Protein AF-A0A1G7SWN6-F1 (afdb_monomer_lite)

Structure (mmCIF, N/CA/C/O backbone):
data_AF-A0A1G7SWN6-F1
#
_entry.id   AF-A0A1G7SWN6-F1
#
loop_
_atom_site.group_PDB
_atom_site.id
_atom_site.type_symbol
_atom_site.label_atom_id
_atom_site.label_alt_id
_atom_site.label_comp_id
_atom_site.label_asym_id
_atom_site.label_entity_id
_atom_site.label_seq_id
_atom_site.pdbx_PDB_ins_code
_atom_site.Cartn_x
_atom_site.Cartn_y
_atom_site.Cartn_z
_atom_site.occupancy
_atom_site.B_iso_or_equiv
_atom_site.auth_seq_id
_atom_site.auth_comp_id
_atom_site.auth_asym_id
_atom_site.auth_atom_id
_atom_site.pdbx_PDB_model_num
ATOM 1 N N . MET A 1 1 ? -61.561 -8.739 15.108 1.00 45.62 1 MET A N 1
ATOM 2 C CA . MET A 1 1 ? -60.488 -9.670 15.517 1.00 45.62 1 MET A CA 1
ATOM 3 C C . MET A 1 1 ? -59.417 -9.702 14.429 1.00 45.62 1 MET A C 1
ATOM 5 O O . MET A 1 1 ? -59.596 -10.440 13.482 1.00 45.62 1 MET A O 1
ATOM 9 N N . VAL A 1 2 ? -58.355 -8.892 14.549 1.00 42.97 2 VAL A N 1
ATOM 10 C CA . VAL A 1 2 ? -56.998 -9.083 13.976 1.00 42.97 2 VAL A CA 1
ATOM 11 C C . VAL A 1 2 ? -56.052 -8.274 14.885 1.00 42.97 2 VAL A C 1
ATOM 13 O O . VAL A 1 2 ? -56.382 -7.155 15.269 1.00 42.97 2 VAL A O 1
ATOM 16 N N . ARG A 1 3 ? -54.948 -8.878 15.334 1.00 44.00 3 ARG A N 1
ATOM 17 C CA . ARG A 1 3 ? -54.021 -8.363 16.365 1.00 44.00 3 ARG A CA 1
ATOM 18 C C . ARG A 1 3 ? -53.087 -7.262 15.819 1.00 44.00 3 ARG A C 1
ATOM 20 O O . ARG A 1 3 ? -52.677 -7.381 14.667 1.00 44.00 3 ARG A O 1
ATOM 27 N N . PRO A 1 4 ? -52.644 -6.272 16.623 1.00 46.69 4 PRO A N 1
ATOM 28 C CA . PRO A 1 4 ? -51.582 -5.362 16.207 1.00 46.69 4 PRO A CA 1
ATOM 29 C C . PRO A 1 4 ? -50.226 -6.079 16.264 1.00 46.69 4 PRO A C 1
ATOM 31 O O . PRO A 1 4 ? -49.767 -6.519 17.322 1.00 46.69 4 PRO A O 1
ATOM 34 N N . GLY A 1 5 ? -49.591 -6.219 15.101 1.00 42.22 5 GLY A N 1
ATOM 35 C CA . GLY A 1 5 ? -48.231 -6.726 14.964 1.00 42.22 5 GLY A CA 1
ATOM 36 C C . GLY A 1 5 ? -47.234 -5.756 15.588 1.00 42.22 5 GLY A C 1
ATOM 37 O O . GLY A 1 5 ? -46.977 -4.671 15.075 1.00 42.22 5 GLY A O 1
ATOM 38 N N . ARG A 1 6 ? -46.678 -6.169 16.722 1.00 48.97 6 ARG A N 1
ATOM 39 C CA . ARG A 1 6 ? -45.577 -5.528 17.433 1.00 48.97 6 ARG A CA 1
ATOM 40 C C . ARG A 1 6 ? -44.300 -5.591 16.589 1.00 48.97 6 ARG A C 1
ATOM 42 O O . ARG A 1 6 ? -43.597 -6.598 16.618 1.00 48.97 6 ARG A O 1
ATOM 49 N N . TRP A 1 7 ? -43.960 -4.514 15.890 1.00 46.16 7 TRP A N 1
ATOM 50 C CA . TRP A 1 7 ? -42.640 -4.376 15.277 1.00 46.16 7 TRP A CA 1
ATOM 51 C C . TRP A 1 7 ? -41.595 -4.084 16.359 1.00 46.16 7 TRP A C 1
ATOM 53 O O . TRP A 1 7 ? -41.420 -2.952 16.800 1.00 46.16 7 TRP A O 1
ATOM 63 N N . ARG A 1 8 ? -40.892 -5.127 16.814 1.00 53.25 8 ARG A N 1
ATOM 64 C CA . ARG A 1 8 ? -39.598 -4.973 17.487 1.00 53.25 8 ARG A CA 1
ATOM 65 C C . ARG A 1 8 ? -38.524 -4.844 16.409 1.00 53.25 8 ARG A C 1
ATOM 67 O O . ARG A 1 8 ? -37.930 -5.837 16.002 1.00 53.25 8 ARG A O 1
ATOM 74 N N . GLY A 1 9 ? -38.291 -3.619 15.946 1.00 40.41 9 GLY A N 1
ATOM 75 C CA . GLY A 1 9 ? -37.065 -3.283 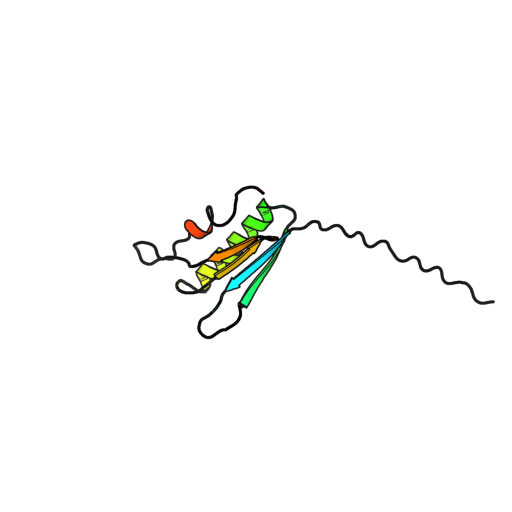15.231 1.00 40.41 9 GLY A CA 1
ATOM 76 C C . GLY A 1 9 ? -35.887 -3.478 16.181 1.00 40.41 9 GLY A C 1
ATOM 77 O O . GLY A 1 9 ? -35.744 -2.759 17.166 1.00 40.41 9 GLY A O 1
ATOM 78 N N . ARG A 1 10 ? -35.113 -4.532 15.934 1.00 48.12 10 ARG A N 1
ATOM 79 C CA . ARG A 1 10 ? -33.874 -4.884 16.626 1.00 48.12 10 ARG A CA 1
ATOM 80 C C . ARG A 1 10 ? -32.944 -3.668 16.615 1.00 48.12 10 ARG A C 1
ATOM 82 O O . ARG A 1 10 ? -32.644 -3.159 15.540 1.00 48.12 10 ARG A O 1
ATOM 89 N N . ALA A 1 11 ? -32.484 -3.221 17.784 1.00 44.09 11 ALA A N 1
ATOM 90 C CA . ALA A 1 11 ? -31.334 -2.330 17.853 1.00 44.09 11 ALA A CA 1
ATOM 91 C C . ALA A 1 11 ? -30.187 -3.018 17.103 1.00 44.09 11 ALA A C 1
ATOM 93 O O . ALA A 1 11 ? -29.757 -4.106 17.490 1.00 44.09 11 ALA A O 1
ATOM 94 N N . VAL A 1 12 ? -29.766 -2.439 15.983 1.00 46.03 12 VAL A N 1
ATOM 95 C CA . VAL A 1 12 ? -28.540 -2.853 15.309 1.00 46.03 12 VAL A CA 1
ATOM 96 C C . VAL A 1 12 ? -27.426 -2.268 16.170 1.00 46.03 12 VAL A C 1
ATOM 98 O O . VAL A 1 12 ? -27.379 -1.043 16.292 1.00 46.03 12 VAL A O 1
ATOM 101 N N . PRO A 1 13 ? -26.575 -3.067 16.834 1.00 43.31 13 PRO A N 1
ATOM 102 C CA . PRO A 1 13 ? -25.402 -2.497 17.467 1.00 43.31 13 PRO A CA 1
ATOM 103 C C . PRO A 1 13 ? -24.521 -1.941 16.346 1.00 43.31 13 PRO A C 1
ATOM 105 O O . PRO A 1 13 ? -23.825 -2.681 15.656 1.00 43.31 13 PRO A O 1
ATOM 108 N N . VAL A 1 14 ? -24.586 -0.629 16.116 1.00 55.56 14 VAL A N 1
ATOM 109 C CA . VAL A 1 14 ? -23.559 0.063 15.345 1.00 55.56 14 VAL A CA 1
ATOM 110 C C . VAL A 1 14 ? -22.371 0.187 16.280 1.00 55.56 14 VAL A C 1
ATOM 112 O O . VAL A 1 14 ? -22.292 1.102 17.093 1.00 55.56 14 VAL A O 1
ATOM 115 N N . SER A 1 15 ? -21.475 -0.786 16.228 1.00 52.00 15 SER A N 1
ATOM 116 C CA . SER A 1 15 ? -20.161 -0.689 16.853 1.00 52.00 15 SER A CA 1
ATOM 117 C C . SER A 1 15 ? -19.196 -1.591 16.106 1.00 52.00 15 SER A C 1
ATOM 119 O O . SER A 1 15 ? -18.919 -2.713 16.512 1.00 52.00 15 SER A O 1
ATOM 121 N N . VAL A 1 16 ? -18.677 -1.067 15.000 1.00 53.56 16 VAL A N 1
ATOM 122 C CA . VAL A 1 16 ? -17.285 -1.325 14.643 1.00 53.56 16 VAL A CA 1
ATOM 123 C C . VAL A 1 16 ? -16.677 0.050 14.401 1.00 53.56 16 VAL A C 1
ATOM 125 O O . VAL A 1 16 ? -16.718 0.573 13.291 1.00 53.56 16 VAL A O 1
ATOM 128 N N . THR A 1 17 ? -16.157 0.678 15.455 1.00 70.94 17 THR A N 1
ATOM 129 C CA . THR A 1 17 ? -15.178 1.774 15.356 1.00 70.94 17 THR A CA 1
ATOM 130 C C . THR A 1 17 ? -13.861 1.196 14.829 1.00 70.94 17 THR A C 1
ATOM 132 O O . THR A 1 17 ? -12.837 1.206 15.495 1.00 70.94 17 THR A O 1
ATOM 135 N N . GLY A 1 18 ? -13.917 0.577 13.652 1.00 78.75 18 GLY A N 1
ATOM 136 C CA . GLY A 1 18 ? -12.763 0.049 12.951 1.00 78.75 18 GLY A CA 1
ATOM 137 C C . GLY A 1 18 ? -12.300 1.064 11.920 1.00 78.75 18 GLY A C 1
ATOM 138 O O . GLY A 1 18 ? -13.114 1.710 11.255 1.00 78.75 18 GLY A O 1
ATOM 139 N N . MET A 1 19 ? -10.993 1.213 11.786 1.00 91.88 19 MET A N 1
ATOM 140 C CA . MET A 1 19 ? -10.390 2.065 10.785 1.00 91.88 19 MET A CA 1
ATOM 141 C C . MET A 1 19 ? -10.227 1.282 9.485 1.00 91.88 19 MET A C 1
ATOM 143 O O . MET A 1 19 ? -9.751 0.149 9.464 1.00 91.88 19 MET A O 1
ATOM 147 N N . ARG A 1 20 ? -10.678 1.887 8.387 1.00 96.25 20 ARG A N 1
ATOM 148 C CA . ARG A 1 20 ? -10.612 1.285 7.054 1.00 96.25 20 ARG A CA 1
ATOM 149 C C . ARG A 1 20 ? -9.232 1.479 6.455 1.00 96.25 20 ARG A C 1
ATOM 151 O O . ARG A 1 20 ? -8.627 2.529 6.656 1.00 96.25 20 ARG A O 1
ATOM 158 N N . TRP A 1 21 ? -8.804 0.532 5.639 1.00 96.81 21 TRP A N 1
ATOM 159 C CA . TRP A 1 21 ? -7.645 0.697 4.779 1.00 96.81 21 TRP A CA 1
ATOM 160 C C . TRP A 1 21 ? -7.888 0.121 3.390 1.00 96.81 21 TRP A C 1
ATOM 162 O O . TRP A 1 21 ? -8.778 -0.710 3.198 1.00 96.81 21 TRP A O 1
ATOM 172 N N . LYS A 1 22 ? -7.108 0.594 2.419 1.00 98.06 22 LYS A N 1
ATOM 173 C CA . LYS A 1 22 ? -7.038 0.039 1.065 1.00 98.06 22 LYS A CA 1
ATOM 174 C C . LYS A 1 22 ? -5.711 0.379 0.400 1.00 98.06 22 LYS A C 1
ATOM 176 O O . LYS A 1 22 ? -5.138 1.430 0.686 1.00 98.06 22 LYS A O 1
ATOM 181 N N . VAL A 1 23 ? -5.276 -0.484 -0.506 1.00 97.56 23 VAL A N 1
ATOM 182 C CA . VAL A 1 23 ? -4.076 -0.326 -1.331 1.00 97.56 23 VAL A CA 1
ATOM 183 C C . VAL A 1 23 ? -4.414 -0.594 -2.790 1.00 97.56 23 VAL A C 1
ATOM 185 O O . VAL A 1 23 ? -5.354 -1.329 -3.102 1.00 97.56 23 VAL A O 1
ATOM 188 N N . GLY A 1 24 ? -3.689 0.050 -3.689 1.00 97.56 24 GLY A N 1
ATOM 189 C CA . GLY A 1 24 ? -3.917 -0.079 -5.113 1.00 97.56 24 GLY A CA 1
ATOM 190 C C . GLY A 1 24 ? -2.785 0.496 -5.940 1.00 97.56 24 GLY A C 1
ATOM 191 O O . GLY A 1 24 ? -1.853 1.111 -5.421 1.00 97.56 24 GLY A O 1
ATOM 192 N N . VAL A 1 25 ? -2.893 0.300 -7.246 1.00 97.25 25 VAL A N 1
ATOM 193 C CA . VAL A 1 25 ? -1.881 0.694 -8.224 1.00 97.25 25 VAL A CA 1
ATOM 194 C C . VAL A 1 25 ? -2.540 1.368 -9.423 1.00 97.25 25 VAL A C 1
ATOM 196 O O . VAL A 1 25 ? -3.606 0.958 -9.894 1.00 97.25 25 VAL A O 1
ATOM 199 N N . LEU A 1 26 ? -1.908 2.424 -9.924 1.00 95.88 26 LEU A N 1
ATOM 200 C CA . LEU A 1 26 ? -2.208 3.016 -11.218 1.00 95.88 26 LEU A CA 1
ATOM 201 C C . LEU A 1 26 ? -1.286 2.386 -12.261 1.00 95.88 26 LEU A C 1
ATOM 203 O O . LEU A 1 26 ? -0.124 2.768 -12.396 1.00 95.88 26 LEU A O 1
ATOM 207 N N . ARG A 1 27 ? -1.803 1.400 -12.995 1.00 93.19 27 ARG A N 1
ATOM 208 C CA . ARG A 1 27 ? -1.034 0.752 -14.065 1.00 93.19 27 ARG A CA 1
ATOM 209 C C . ARG A 1 27 ? -0.960 1.640 -15.316 1.00 93.19 27 ARG A C 1
ATOM 211 O O . ARG A 1 27 ? -1.877 2.434 -15.552 1.00 93.19 27 ARG A O 1
ATOM 218 N N . PRO A 1 28 ? 0.071 1.489 -16.166 1.00 90.62 28 PRO A N 1
ATOM 219 C CA . PRO A 1 28 ? 0.253 2.322 -17.345 1.00 90.62 28 PRO A CA 1
ATOM 220 C C . PRO A 1 28 ? -0.944 2.208 -18.291 1.00 90.62 28 PRO A C 1
ATOM 222 O O . PRO A 1 28 ? -1.491 1.125 -18.503 1.00 90.62 28 PRO A O 1
ATOM 225 N N . GLY A 1 29 ? -1.370 3.341 -18.850 1.00 92.19 29 GLY A N 1
ATOM 226 C CA . GLY A 1 29 ? -2.529 3.397 -19.744 1.00 92.19 29 GLY A CA 1
ATOM 227 C C . GLY A 1 29 ? -3.886 3.228 -19.049 1.00 92.19 29 GLY A C 1
ATOM 228 O O . GLY A 1 29 ? -4.901 3.097 -19.733 1.00 92.19 29 GLY A O 1
ATOM 229 N N . ARG A 1 30 ? -3.937 3.226 -17.710 1.00 92.81 30 ARG A N 1
ATOM 230 C CA . ARG A 1 30 ? -5.185 3.307 -16.940 1.00 92.81 30 ARG A CA 1
ATOM 231 C C . ARG A 1 30 ? -5.385 4.720 -16.405 1.00 92.81 30 ARG A C 1
ATOM 233 O O . ARG A 1 30 ? -4.438 5.375 -15.993 1.00 92.81 30 ARG A O 1
ATOM 240 N N . GLU A 1 31 ? -6.639 5.158 -16.376 1.00 92.00 31 GLU A N 1
ATOM 241 C CA . GLU A 1 31 ? -7.031 6.448 -15.785 1.00 92.00 31 GLU A CA 1
ATOM 242 C C . GLU A 1 31 ? -7.407 6.319 -14.303 1.00 92.00 31 GLU A C 1
ATOM 244 O O . GLU A 1 31 ? -7.430 7.304 -13.572 1.00 92.00 31 GLU A O 1
ATOM 249 N N . ASN A 1 32 ? -7.704 5.097 -13.854 1.00 94.38 32 ASN A N 1
ATOM 250 C CA . ASN A 1 32 ? -8.209 4.824 -12.516 1.00 94.38 32 ASN A CA 1
ATOM 251 C C . ASN A 1 32 ? -7.287 3.877 -11.753 1.00 94.38 32 ASN A C 1
ATOM 253 O O . ASN A 1 32 ? -6.691 2.968 -12.332 1.00 94.38 32 ASN A O 1
ATOM 257 N N . ILE A 1 33 ? -7.246 4.077 -10.434 1.00 95.56 33 ILE A N 1
ATOM 258 C CA . ILE A 1 33 ? -6.581 3.172 -9.497 1.00 95.56 33 ILE A CA 1
ATOM 259 C C . ILE A 1 33 ? -7.319 1.845 -9.473 1.00 95.56 33 ILE A C 1
ATOM 261 O O . ILE A 1 33 ? -8.531 1.811 -9.240 1.00 95.56 33 ILE A O 1
ATOM 265 N N . ASP A 1 34 ? -6.567 0.768 -9.649 1.00 97.06 34 ASP A N 1
ATOM 266 C CA . ASP A 1 34 ? -7.036 -0.566 -9.321 1.00 97.06 34 ASP A CA 1
ATOM 267 C C . ASP A 1 34 ? -6.765 -0.829 -7.838 1.00 97.06 34 ASP A C 1
ATOM 269 O O . ASP A 1 34 ? -5.610 -0.917 -7.418 1.00 97.06 34 ASP A O 1
ATOM 273 N N . TRP A 1 35 ? -7.824 -0.870 -7.028 1.00 97.31 35 TRP A N 1
ATOM 274 C CA . TRP A 1 35 ? -7.729 -1.156 -5.596 1.00 97.31 35 TRP A CA 1
ATOM 275 C C . TRP A 1 35 ? -7.697 -2.670 -5.396 1.00 97.31 35 TRP A C 1
ATOM 277 O O . TRP A 1 35 ? -8.725 -3.333 -5.525 1.00 97.31 35 TRP A O 1
ATOM 287 N N . THR A 1 36 ? -6.522 -3.205 -5.080 1.00 96.88 36 THR A N 1
ATOM 288 C CA . THR A 1 36 ? -6.247 -4.648 -5.082 1.00 96.88 36 THR A CA 1
ATOM 289 C C . THR A 1 36 ? -6.493 -5.308 -3.730 1.00 96.88 36 THR A C 1
ATOM 291 O O . THR A 1 36 ? -6.875 -6.475 -3.685 1.00 96.88 36 THR A O 1
ATOM 294 N N . ALA A 1 37 ? -6.352 -4.562 -2.632 1.00 97.62 37 ALA A N 1
ATOM 295 C CA . ALA A 1 37 ? -6.677 -5.042 -1.293 1.00 97.62 37 ALA A CA 1
ATOM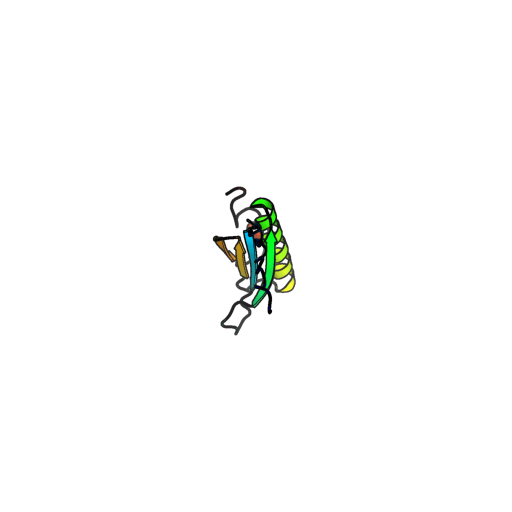 296 C C . ALA A 1 37 ? -7.298 -3.938 -0.429 1.00 97.62 37 ALA A C 1
ATOM 298 O O . ALA A 1 37 ? -7.022 -2.745 -0.587 1.00 97.62 37 ALA A O 1
ATOM 299 N N . ALA A 1 38 ? -8.179 -4.343 0.484 1.00 97.69 38 ALA A N 1
ATOM 300 C CA . ALA A 1 38 ? -8.852 -3.456 1.422 1.00 97.69 38 ALA A CA 1
ATOM 301 C C . ALA A 1 38 ? -9.312 -4.217 2.666 1.00 97.69 38 ALA A C 1
ATOM 303 O O . ALA A 1 38 ? -9.613 -5.409 2.610 1.00 97.69 38 ALA A O 1
ATOM 304 N N . GLY A 1 39 ? -9.450 -3.503 3.780 1.00 96.81 39 GLY A N 1
ATOM 305 C CA . GLY A 1 39 ? -9.883 -4.098 5.036 1.00 96.81 39 GLY A CA 1
ATOM 306 C C . GLY A 1 39 ? -10.296 -3.082 6.090 1.00 96.81 39 GLY A C 1
ATOM 307 O O . GLY A 1 39 ? -10.385 -1.875 5.844 1.00 96.81 39 GLY A O 1
ATOM 308 N N . VAL A 1 40 ? -10.599 -3.600 7.279 1.00 96.12 40 VAL A N 1
ATOM 309 C CA . VAL A 1 40 ? -10.964 -2.820 8.462 1.00 96.12 40 VAL A CA 1
ATOM 310 C C . VAL A 1 40 ? -10.280 -3.436 9.671 1.00 96.12 40 VAL A C 1
ATOM 312 O O . VAL A 1 40 ? -10.422 -4.631 9.901 1.00 96.12 40 VAL A O 1
ATOM 315 N N . GLU A 1 41 ? -9.582 -2.620 10.452 1.00 94.56 41 GLU A N 1
ATOM 316 C CA . GLU A 1 41 ? -8.871 -3.048 11.658 1.00 94.56 41 GLU A CA 1
ATOM 317 C C . GLU A 1 41 ? -9.292 -2.203 12.864 1.00 94.56 41 GLU A C 1
ATOM 319 O O . GLU A 1 41 ? -9.832 -1.106 12.725 1.00 94.56 41 GLU A O 1
ATOM 324 N N . THR A 1 42 ? -9.092 -2.717 14.075 1.00 91.62 42 THR A N 1
ATOM 325 C CA . THR A 1 42 ? -9.612 -2.089 15.305 1.00 91.62 42 THR A CA 1
ATOM 326 C C . THR A 1 42 ? -8.717 -0.993 15.880 1.00 91.62 42 THR A C 1
ATOM 328 O O . THR A 1 42 ? -9.184 -0.195 16.688 1.00 91.62 42 THR A O 1
ATOM 331 N N . THR A 1 43 ? -7.443 -0.939 15.488 1.00 89.88 43 THR A N 1
ATOM 332 C CA . THR A 1 43 ? -6.462 0.023 16.014 1.00 89.88 43 THR A CA 1
ATOM 333 C C . THR A 1 43 ? -5.673 0.666 14.884 1.00 89.88 43 THR A C 1
ATOM 335 O O . THR A 1 43 ? -5.460 0.039 13.844 1.00 89.88 43 THR A O 1
ATOM 338 N N . TRP A 1 44 ? -5.188 1.895 15.096 1.00 89.62 44 TRP A N 1
ATOM 339 C CA . TRP A 1 44 ? -4.288 2.573 14.155 1.00 89.62 44 TRP A CA 1
ATOM 340 C C . TRP A 1 44 ? -3.104 1.681 13.772 1.00 89.62 44 TRP A C 1
ATOM 342 O O . TRP A 1 44 ? -2.883 1.422 12.593 1.00 89.62 44 TRP A O 1
ATOM 352 N N . THR A 1 45 ? -2.405 1.127 14.765 1.00 90.19 45 THR A N 1
ATOM 353 C CA . THR A 1 45 ? -1.217 0.293 14.555 1.00 90.19 45 THR A CA 1
ATOM 354 C C . THR A 1 45 ? -1.504 -0.939 13.699 1.00 90.19 45 THR A C 1
ATOM 356 O O . THR A 1 45 ? -0.738 -1.229 12.782 1.00 90.19 45 THR A O 1
ATOM 359 N N . HIS A 1 46 ? -2.606 -1.659 13.948 1.00 92.62 46 HIS A N 1
ATOM 360 C CA . HIS A 1 46 ? -2.969 -2.816 13.122 1.00 92.62 46 HIS A CA 1
ATOM 361 C C . HIS A 1 46 ? -3.373 -2.395 11.711 1.00 92.62 46 HIS A C 1
ATOM 363 O O . HIS A 1 46 ? -2.942 -3.019 10.746 1.00 92.62 46 HIS A O 1
ATOM 369 N N . THR A 1 47 ? -4.139 -1.310 11.589 1.00 93.19 47 THR A N 1
ATOM 370 C CA . THR A 1 47 ? -4.573 -0.770 10.295 1.00 93.19 47 THR A CA 1
ATOM 371 C C . THR A 1 47 ? -3.372 -0.373 9.438 1.00 93.19 47 THR A C 1
ATOM 373 O O . THR A 1 47 ? -3.261 -0.810 8.295 1.00 93.19 47 THR A O 1
ATOM 376 N N . ARG A 1 48 ? -2.447 0.407 10.012 1.00 91.12 48 ARG A N 1
ATOM 377 C CA . ARG A 1 48 ? -1.196 0.831 9.377 1.00 91.12 48 ARG A CA 1
ATOM 378 C C . ARG A 1 48 ? -0.376 -0.377 8.947 1.00 91.12 48 ARG A C 1
ATOM 380 O O . ARG A 1 48 ? -0.007 -0.465 7.784 1.00 91.12 48 ARG A O 1
ATOM 387 N N . ARG A 1 49 ? -0.133 -1.323 9.861 1.00 92.06 49 ARG A N 1
ATOM 388 C CA . ARG A 1 49 ? 0.666 -2.520 9.571 1.00 92.06 49 ARG A CA 1
ATOM 389 C C . ARG A 1 49 ? 0.081 -3.323 8.412 1.00 92.06 49 ARG A C 1
ATOM 391 O O . ARG A 1 49 ? 0.804 -3.628 7.477 1.00 92.06 49 ARG A O 1
ATOM 398 N N . ARG A 1 50 ? -1.223 -3.612 8.443 1.00 94.94 50 ARG A N 1
ATOM 399 C CA . ARG A 1 50 ? -1.896 -4.360 7.372 1.00 94.94 50 ARG A CA 1
ATOM 400 C C . ARG A 1 50 ? -1.797 -3.661 6.024 1.00 94.94 50 ARG A C 1
ATOM 402 O O . ARG A 1 50 ? -1.471 -4.305 5.038 1.00 94.94 50 ARG A O 1
ATOM 409 N N . ALA A 1 51 ? -2.038 -2.354 5.989 1.00 94.50 51 ALA A N 1
ATOM 410 C CA . ALA A 1 51 ? -1.952 -1.591 4.752 1.00 94.50 51 ALA A CA 1
ATOM 411 C C . ALA A 1 51 ? -0.516 -1.553 4.193 1.00 94.50 51 ALA A C 1
ATOM 413 O O . ALA A 1 51 ? -0.329 -1.744 2.996 1.00 94.50 51 ALA A O 1
ATOM 414 N N . CYS A 1 52 ? 0.496 -1.375 5.051 1.00 92.88 52 CYS A N 1
ATOM 415 C CA . CYS A 1 52 ? 1.905 -1.436 4.652 1.00 92.88 52 CYS A CA 1
ATOM 416 C C . CYS A 1 52 ? 2.305 -2.827 4.136 1.00 92.88 52 CYS A C 1
ATOM 418 O O . CYS A 1 52 ? 2.981 -2.911 3.115 1.00 92.88 52 CYS A O 1
ATOM 420 N N . ASP A 1 53 ? 1.882 -3.904 4.807 1.00 93.31 53 ASP A N 1
ATOM 421 C CA . ASP A 1 53 ? 2.184 -5.281 4.396 1.00 93.31 53 ASP A CA 1
ATOM 422 C C . ASP A 1 53 ? 1.620 -5.571 2.987 1.00 93.31 53 ASP A C 1
ATOM 424 O O . ASP A 1 53 ? 2.337 -6.059 2.114 1.00 93.31 53 ASP A O 1
ATOM 428 N N . GLU A 1 54 ? 0.364 -5.193 2.736 1.00 95.88 54 GLU A N 1
ATOM 429 C CA . GLU A 1 54 ? -0.315 -5.386 1.445 1.00 95.88 54 GLU A CA 1
ATOM 430 C C . GLU A 1 54 ? 0.268 -4.501 0.337 1.00 95.88 54 GLU A C 1
ATOM 432 O O . GLU A 1 54 ? 0.430 -4.940 -0.800 1.00 95.88 54 GLU A O 1
ATOM 437 N N . LEU A 1 55 ? 0.651 -3.262 0.662 1.00 94.25 55 LEU A N 1
ATOM 438 C CA . LEU A 1 55 ? 1.373 -2.399 -0.271 1.00 94.25 55 LEU A CA 1
ATOM 439 C C . LEU A 1 55 ? 2.724 -3.015 -0.654 1.00 94.25 55 LEU A C 1
ATOM 441 O O . LEU A 1 55 ? 3.091 -3.003 -1.825 1.00 94.25 55 LEU A O 1
ATOM 445 N N . ARG A 1 56 ? 3.461 -3.565 0.318 1.00 91.88 56 ARG A N 1
ATOM 446 C CA . ARG A 1 56 ? 4.769 -4.189 0.084 1.00 91.88 56 ARG A CA 1
ATOM 447 C C . ARG A 1 56 ? 4.645 -5.388 -0.848 1.00 91.88 56 ARG A C 1
ATOM 449 O O . ARG A 1 56 ? 5.443 -5.525 -1.773 1.00 91.88 56 ARG A O 1
ATOM 456 N N . GLN A 1 57 ? 3.634 -6.223 -0.621 1.00 93.81 57 GLN A N 1
ATOM 457 C CA . GLN A 1 57 ? 3.330 -7.345 -1.500 1.00 93.81 57 GLN A CA 1
ATOM 458 C C . 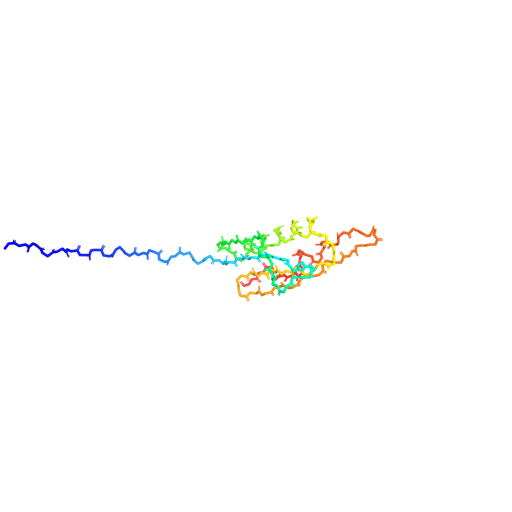GLN A 1 57 ? 2.970 -6.862 -2.911 1.00 93.81 57 GLN A C 1
ATOM 460 O O . GLN A 1 57 ? 3.554 -7.338 -3.880 1.00 93.81 57 GLN A O 1
ATOM 465 N N . LEU A 1 58 ? 2.086 -5.867 -3.028 1.00 94.88 58 LEU A N 1
ATOM 466 C CA . LEU A 1 58 ? 1.677 -5.313 -4.318 1.00 94.88 58 LEU A CA 1
ATOM 467 C C . LEU A 1 58 ? 2.866 -4.746 -5.109 1.00 94.88 58 LEU A C 1
ATOM 469 O O . LEU A 1 58 ? 2.990 -4.998 -6.303 1.00 94.88 58 LEU A O 1
ATOM 473 N N . VAL A 1 59 ? 3.765 -4.015 -4.447 1.00 93.31 59 VAL A N 1
ATOM 474 C CA . VAL A 1 59 ? 4.987 -3.476 -5.065 1.00 93.31 59 VAL A CA 1
ATOM 475 C C . VAL A 1 59 ? 5.930 -4.595 -5.511 1.00 93.31 59 VAL A C 1
ATOM 477 O O . VAL A 1 59 ? 6.526 -4.499 -6.581 1.00 93.31 59 VAL A O 1
ATOM 480 N N . ALA A 1 60 ? 6.060 -5.665 -4.724 1.00 91.69 60 ALA A N 1
ATOM 481 C CA . ALA A 1 60 ? 6.876 -6.818 -5.097 1.00 91.69 60 ALA A CA 1
ATOM 482 C C . ALA A 1 60 ? 6.327 -7.557 -6.332 1.00 91.69 60 ALA A C 1
ATOM 484 O O . ALA A 1 60 ? 7.108 -8.110 -7.104 1.00 91.69 60 ALA A O 1
ATOM 485 N N . GLU A 1 61 ? 5.006 -7.561 -6.522 1.00 93.81 61 GLU A N 1
ATOM 486 C CA . GLU A 1 61 ? 4.333 -8.197 -7.660 1.00 93.81 61 GLU A CA 1
ATOM 487 C C . GLU A 1 61 ? 4.366 -7.328 -8.929 1.00 93.81 61 GLU A C 1
ATOM 489 O O . GLU A 1 61 ? 4.615 -7.838 -10.020 1.00 93.81 61 GLU A O 1
ATOM 494 N N . GLU A 1 62 ? 4.134 -6.021 -8.798 1.00 93.12 62 GLU A N 1
ATOM 495 C CA . GLU A 1 62 ? 3.991 -5.093 -9.931 1.00 93.12 62 GLU A CA 1
ATOM 496 C C . GLU A 1 62 ? 5.313 -4.411 -10.337 1.00 93.12 62 GLU A C 1
ATOM 498 O O . GLU A 1 62 ? 5.474 -3.996 -11.486 1.00 93.12 62 GLU A O 1
ATOM 503 N N . GLY A 1 63 ? 6.289 -4.322 -9.429 1.00 90.06 63 GLY A N 1
ATOM 504 C CA . GLY A 1 63 ? 7.623 -3.791 -9.709 1.00 90.06 63 GLY A CA 1
ATOM 505 C C . GLY A 1 63 ? 7.768 -2.268 -9.588 1.00 90.06 63 GLY A C 1
ATOM 506 O O . GLY A 1 63 ? 6.889 -1.540 -9.129 1.00 90.06 63 GLY A O 1
ATOM 507 N N . ALA A 1 64 ? 8.931 -1.750 -9.982 1.00 84.38 64 ALA A N 1
ATOM 508 C CA . ALA A 1 64 ? 9.197 -0.312 -9.949 1.00 84.38 64 ALA A CA 1
ATOM 509 C C . ALA A 1 64 ? 8.536 0.417 -11.133 1.00 84.38 64 ALA A C 1
ATOM 511 O O . ALA A 1 64 ? 8.217 -0.185 -12.157 1.00 84.38 64 ALA A O 1
ATOM 512 N N . GLY A 1 65 ? 8.370 1.739 -11.012 1.00 84.50 65 GLY A N 1
ATOM 513 C CA . GLY A 1 65 ? 7.872 2.590 -12.103 1.00 84.50 65 GLY A CA 1
ATOM 514 C C . GLY A 1 65 ? 6.348 2.717 -12.202 1.00 84.50 65 GLY A C 1
ATOM 515 O O . GLY A 1 65 ? 5.857 3.370 -13.122 1.00 84.50 65 GLY A O 1
ATOM 516 N N . MET A 1 66 ? 5.609 2.149 -11.247 1.00 89.94 66 MET A N 1
ATOM 517 C CA . MET A 1 66 ? 4.169 2.370 -11.091 1.00 89.94 66 MET A CA 1
ATOM 518 C C . MET A 1 66 ? 3.884 3.401 -9.995 1.00 89.94 66 MET A C 1
ATOM 520 O O . MET A 1 66 ? 4.673 3.567 -9.063 1.00 89.94 66 MET A O 1
ATOM 524 N N . GLU A 1 67 ? 2.736 4.076 -10.090 1.00 91.88 67 GLU A N 1
ATOM 525 C CA . GLU A 1 67 ? 2.194 4.868 -8.984 1.00 91.88 67 GLU A CA 1
ATOM 526 C C . GLU A 1 67 ? 1.325 3.964 -8.111 1.00 91.88 67 GLU A C 1
ATOM 528 O O . GLU A 1 67 ? 0.295 3.449 -8.552 1.00 91.88 67 GLU A O 1
ATOM 533 N N . TYR A 1 68 ? 1.713 3.806 -6.852 1.00 94.56 68 TYR A N 1
ATOM 534 C CA . TYR A 1 68 ? 0.935 3.084 -5.860 1.00 94.56 68 TYR A CA 1
ATOM 535 C C . TYR A 1 68 ? 0.191 4.063 -4.964 1.00 94.56 68 TYR A C 1
ATOM 537 O O . TYR A 1 68 ? 0.664 5.160 -4.654 1.00 94.56 68 TYR A O 1
ATOM 545 N N . ARG A 1 69 ? -0.995 3.653 -4.520 1.00 95.19 69 ARG A N 1
ATOM 546 C CA . ARG A 1 69 ? -1.808 4.416 -3.580 1.00 95.19 69 ARG A CA 1
ATOM 547 C C . ARG A 1 69 ? -2.218 3.555 -2.411 1.00 95.19 69 ARG A C 1
ATOM 549 O O . ARG A 1 69 ? -2.629 2.411 -2.568 1.00 95.19 69 ARG A O 1
ATOM 556 N N . MET A 1 70 ? -2.184 4.157 -1.239 1.00 95.06 70 MET A N 1
ATOM 557 C CA . MET A 1 70 ? -2.678 3.574 -0.007 1.00 95.06 70 MET A CA 1
ATOM 558 C C . MET A 1 70 ? -3.560 4.601 0.697 1.00 95.06 70 MET A C 1
ATOM 560 O O . MET A 1 70 ? -3.344 5.806 0.610 1.00 95.06 70 MET A O 1
ATOM 564 N N . GLN A 1 71 ? -4.590 4.136 1.388 1.00 94.75 71 GLN A N 1
ATOM 565 C CA . GLN A 1 71 ? -5.391 4.968 2.274 1.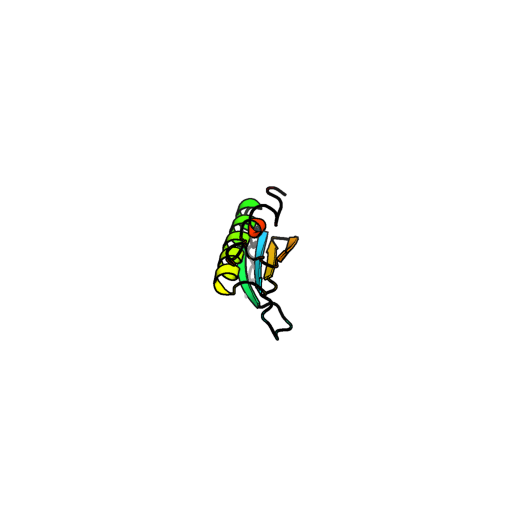00 94.75 71 GLN A CA 1
ATOM 566 C C . GLN A 1 71 ? -5.562 4.233 3.596 1.00 94.75 71 GLN A C 1
ATOM 568 O O . GLN A 1 71 ? -6.002 3.085 3.593 1.00 94.75 71 GLN A O 1
ATOM 573 N N . VAL A 1 72 ? -5.254 4.900 4.709 1.00 92.94 72 VAL A N 1
ATOM 574 C CA . VAL A 1 72 ? -5.422 4.379 6.073 1.00 92.94 72 VAL A CA 1
ATOM 575 C C . VAL A 1 72 ? -6.257 5.381 6.861 1.00 92.94 72 VAL A C 1
ATOM 577 O O . VAL A 1 72 ? -5.830 6.498 7.148 1.00 92.94 72 VAL A O 1
ATOM 580 N N . GLY A 1 73 ? -7.505 5.017 7.146 1.00 90.12 73 GLY A N 1
ATOM 581 C CA . GLY A 1 73 ? -8.504 5.934 7.679 1.00 90.12 73 GLY A CA 1
ATOM 582 C C . GLY A 1 73 ? -8.673 7.168 6.773 1.00 90.12 73 GLY A C 1
ATOM 583 O O . GLY A 1 73 ? -8.974 7.014 5.582 1.00 90.12 73 GLY A O 1
ATOM 584 N N . PRO A 1 74 ? -8.509 8.393 7.307 1.00 87.12 74 PRO A N 1
ATOM 585 C CA . PRO A 1 74 ? -8.581 9.621 6.522 1.00 87.12 74 PRO A CA 1
ATOM 586 C C . PRO A 1 74 ? -7.271 9.968 5.798 1.00 87.12 74 PRO A C 1
ATOM 588 O O . PRO A 1 74 ? -7.267 10.935 5.044 1.00 87.12 74 PRO A O 1
ATOM 591 N N . VAL A 1 75 ? -6.175 9.234 6.025 1.00 90.12 75 VAL A N 1
ATOM 592 C CA . VAL A 1 75 ? -4.839 9.588 5.526 1.00 90.12 75 VAL A CA 1
ATOM 593 C C . VAL A 1 75 ? -4.595 8.946 4.155 1.00 90.12 75 VAL A C 1
ATOM 595 O O . VAL A 1 75 ? -4.509 7.716 4.076 1.00 90.12 75 VAL A O 1
ATOM 598 N N . PRO A 1 76 ? -4.497 9.733 3.065 1.00 92.94 76 PRO A N 1
ATOM 599 C CA . PRO A 1 76 ? -4.042 9.237 1.774 1.00 92.94 76 PRO A CA 1
ATOM 600 C C . PRO A 1 76 ? -2.509 9.200 1.715 1.00 92.94 76 PRO A C 1
ATOM 602 O O . PRO A 1 76 ? -1.839 10.102 2.211 1.00 92.94 76 PRO A O 1
ATOM 605 N N . VAL A 1 77 ? -1.965 8.184 1.052 1.00 92.06 77 VAL A N 1
ATOM 606 C CA . VAL A 1 77 ? -0.530 8.004 0.817 1.00 92.06 77 VAL A CA 1
ATOM 607 C C . VAL A 1 77 ? -0.313 7.662 -0.655 1.00 92.06 77 VAL A C 1
ATOM 609 O O . VAL A 1 77 ? -1.006 6.808 -1.214 1.00 92.06 77 VAL A O 1
ATOM 612 N N . TYR A 1 78 ? 0.653 8.336 -1.270 1.00 91.19 78 TYR A N 1
ATOM 613 C CA . TYR A 1 78 ? 1.085 8.112 -2.648 1.00 91.19 78 TYR A CA 1
ATOM 614 C C . TYR A 1 78 ? 2.525 7.632 -2.626 1.00 91.19 78 TYR A C 1
ATOM 616 O O . TYR A 1 78 ? 3.333 8.153 -1.857 1.00 91.19 78 TYR A O 1
ATOM 624 N N . VAL A 1 79 ? 2.825 6.625 -3.433 1.00 89.50 79 VAL A N 1
ATOM 625 C CA . VAL A 1 79 ? 4.059 5.865 -3.308 1.00 89.50 79 VAL A CA 1
ATOM 626 C C . VAL A 1 79 ? 4.637 5.573 -4.685 1.00 89.50 79 VAL A C 1
ATOM 628 O O . VAL A 1 79 ? 3.959 5.020 -5.549 1.00 89.50 79 VAL A O 1
ATOM 631 N N . TRP A 1 80 ? 5.916 5.906 -4.850 1.00 89.25 80 TRP A N 1
ATOM 632 C CA . TRP A 1 80 ? 6.725 5.583 -6.023 1.00 89.25 80 TRP A CA 1
ATOM 633 C C . TRP A 1 80 ? 7.995 4.875 -5.554 1.00 89.25 80 TRP A C 1
ATOM 635 O O . TRP A 1 80 ? 8.938 5.549 -5.144 1.00 89.25 80 TRP A O 1
ATOM 645 N N . PRO A 1 81 ? 8.012 3.532 -5.561 1.00 85.56 81 PRO A N 1
ATOM 646 C CA . PRO A 1 81 ? 9.159 2.763 -5.113 1.00 85.56 81 PRO A CA 1
ATOM 647 C C . PRO A 1 81 ? 10.389 3.102 -5.950 1.00 85.56 81 PRO A C 1
ATOM 649 O O . PRO A 1 81 ? 10.346 3.061 -7.186 1.00 85.56 81 PRO A O 1
ATOM 652 N N . GLY A 1 82 ? 11.472 3.437 -5.256 1.00 85.06 82 GLY A N 1
ATOM 653 C CA . GLY A 1 82 ? 12.788 3.576 -5.852 1.00 85.06 82 GLY A CA 1
ATOM 654 C C . GLY A 1 82 ? 13.418 2.218 -6.147 1.00 85.06 82 GLY A C 1
ATOM 655 O O . GLY A 1 82 ? 12.889 1.156 -5.806 1.00 85.06 82 GLY A O 1
ATOM 656 N N . LEU A 1 83 ? 14.579 2.278 -6.787 1.00 86.50 83 LEU A N 1
ATOM 657 C CA . LEU A 1 83 ? 15.487 1.148 -6.881 1.00 86.50 83 LEU A CA 1
ATOM 658 C C . LEU A 1 83 ? 16.727 1.443 -6.036 1.00 86.50 83 LEU A C 1
ATOM 660 O O . LEU A 1 83 ? 17.198 2.581 -6.020 1.00 86.50 83 LEU A O 1
ATOM 664 N N . ASP A 1 84 ? 17.254 0.422 -5.371 1.00 86.62 84 ASP A N 1
ATOM 665 C CA . ASP A 1 84 ? 18.537 0.483 -4.683 1.00 86.62 84 ASP A CA 1
ATOM 666 C C . ASP A 1 84 ? 19.712 0.519 -5.682 1.00 86.62 84 ASP A C 1
ATOM 668 O O . ASP A 1 84 ? 19.548 0.482 -6.907 1.00 86.62 84 ASP A O 1
ATOM 672 N N . VAL A 1 85 ? 20.935 0.582 -5.148 1.00 86.88 85 VAL A N 1
ATOM 673 C CA . VAL A 1 85 ? 22.175 0.626 -5.945 1.00 86.88 85 VAL A CA 1
ATOM 674 C C . VAL A 1 85 ? 22.409 -0.623 -6.804 1.00 86.88 85 VAL A C 1
ATOM 676 O O . VAL A 1 85 ? 23.146 -0.549 -7.786 1.00 86.88 85 VAL A O 1
ATOM 679 N N . ASP A 1 86 ? 21.770 -1.745 -6.464 1.00 89.00 86 ASP A N 1
ATOM 680 C CA . ASP A 1 86 ? 21.822 -3.006 -7.205 1.00 89.00 86 ASP A CA 1
ATOM 681 C C . ASP A 1 86 ? 20.654 -3.136 -8.206 1.00 89.00 86 ASP A C 1
ATOM 683 O O . ASP A 1 86 ? 20.532 -4.154 -8.896 1.00 89.00 86 ASP A O 1
ATOM 687 N N . GLY A 1 87 ? 19.782 -2.125 -8.298 1.00 82.62 87 GLY A N 1
ATOM 688 C CA . GLY A 1 87 ? 18.602 -2.127 -9.158 1.00 82.62 87 GLY A CA 1
ATOM 689 C C . GLY A 1 87 ? 17.433 -2.959 -8.620 1.00 82.62 87 GLY A C 1
ATOM 690 O O . GLY A 1 87 ? 16.544 -3.318 -9.395 1.00 82.62 87 GLY A O 1
ATOM 691 N N . ARG A 1 88 ? 17.418 -3.302 -7.327 1.00 86.12 88 ARG A N 1
ATOM 692 C CA . ARG A 1 88 ? 16.292 -3.982 -6.666 1.00 86.12 88 ARG A CA 1
ATOM 693 C C . ARG A 1 88 ? 15.322 -2.964 -6.087 1.00 86.12 88 ARG A C 1
ATOM 695 O O . ARG A 1 88 ? 15.692 -1.828 -5.840 1.00 86.12 88 ARG A O 1
ATOM 702 N N . LEU A 1 89 ? 14.079 -3.377 -5.852 1.00 83.75 89 LEU A N 1
ATOM 703 C CA . LEU A 1 89 ? 13.092 -2.534 -5.179 1.00 83.75 89 LEU A CA 1
ATOM 704 C C . LEU A 1 89 ? 13.584 -2.117 -3.793 1.00 83.75 89 LEU A C 1
ATOM 706 O O . LEU A 1 89 ? 13.859 -2.977 -2.954 1.00 83.75 89 LEU A O 1
ATOM 710 N N . ASP A 1 90 ? 13.636 -0.808 -3.569 1.00 83.06 90 ASP A N 1
ATOM 711 C CA . ASP A 1 90 ? 13.889 -0.247 -2.251 1.00 83.06 90 ASP A CA 1
ATOM 712 C C . ASP A 1 90 ? 12.577 -0.195 -1.458 1.00 83.06 90 ASP A C 1
ATOM 714 O O . ASP A 1 90 ? 11.585 0.413 -1.875 1.00 83.06 90 ASP A O 1
ATOM 718 N N . PHE A 1 91 ? 12.568 -0.886 -0.321 1.00 76.56 91 PHE A N 1
ATOM 719 C CA . PHE A 1 91 ? 11.419 -0.979 0.568 1.00 76.56 91 PHE A CA 1
ATOM 720 C C . PHE A 1 91 ? 11.609 -0.230 1.888 1.00 76.56 91 PHE A C 1
ATOM 722 O O . PHE A 1 91 ? 10.673 -0.218 2.693 1.00 76.56 91 PHE A O 1
ATOM 729 N N . ASP A 1 92 ? 12.772 0.367 2.145 1.00 72.31 92 ASP A N 1
ATOM 730 C CA . ASP A 1 92 ? 13.029 1.028 3.427 1.00 72.31 92 ASP A CA 1
ATOM 731 C C . ASP A 1 92 ? 12.081 2.226 3.598 1.00 72.31 92 ASP A C 1
ATOM 733 O O . ASP A 1 92 ? 11.384 2.344 4.616 1.00 72.31 92 ASP A O 1
ATOM 737 N N . ASP A 1 93 ? 11.889 2.995 2.525 1.00 67.12 93 ASP A N 1
ATOM 738 C CA . ASP A 1 93 ? 10.930 4.103 2.464 1.00 67.12 93 ASP A CA 1
ATOM 739 C C . ASP A 1 93 ? 9.458 3.655 2.523 1.00 67.12 93 ASP A C 1
ATOM 741 O O . ASP A 1 93 ? 8.576 4.450 2.850 1.00 67.12 93 ASP A O 1
ATOM 745 N N . LEU A 1 94 ? 9.164 2.377 2.251 1.00 68.81 94 LEU A N 1
ATOM 746 C CA . LEU A 1 94 ? 7.799 1.841 2.190 1.00 68.81 94 LEU A CA 1
ATOM 747 C C . LEU 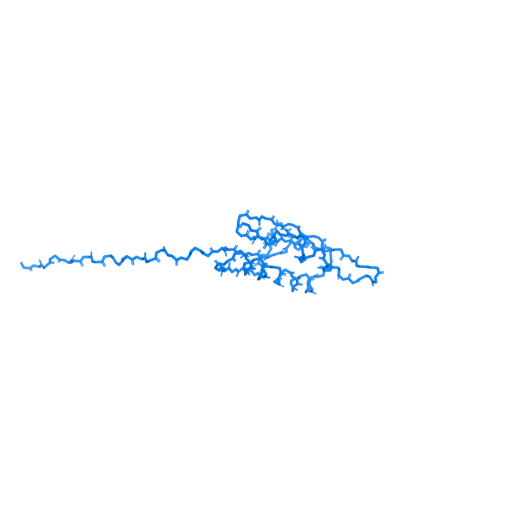A 1 94 ? 7.215 1.457 3.556 1.00 68.81 94 LEU A C 1
ATOM 749 O O . LEU A 1 94 ? 6.038 1.097 3.641 1.00 68.81 94 LEU A O 1
ATOM 753 N N . THR A 1 95 ? 8.005 1.531 4.631 1.00 66.19 95 THR A N 1
ATOM 754 C CA . THR A 1 95 ? 7.609 0.976 5.935 1.00 66.19 95 THR A CA 1
ATOM 755 C C . THR A 1 95 ? 7.582 2.013 7.054 1.00 66.19 95 THR A C 1
ATOM 757 O O . THR A 1 95 ? 6.530 2.251 7.656 1.00 66.19 95 THR A O 1
ATOM 760 N N . GLU A 1 96 ? 8.713 2.650 7.358 1.00 62.19 96 GLU A N 1
ATOM 761 C CA . GLU A 1 96 ? 8.808 3.464 8.576 1.00 62.19 96 GLU A CA 1
ATOM 762 C C . GLU A 1 96 ? 8.335 4.908 8.376 1.00 62.19 96 GLU A C 1
ATOM 764 O O . GLU A 1 96 ? 7.723 5.468 9.285 1.00 62.19 96 GLU A O 1
ATOM 769 N N . GLY A 1 97 ? 8.525 5.479 7.181 1.00 65.69 97 GLY A N 1
ATOM 770 C CA . GLY A 1 97 ? 8.251 6.894 6.907 1.00 65.69 97 GLY A CA 1
ATOM 771 C C . GLY A 1 97 ? 6.863 7.229 6.347 1.00 65.69 97 GLY A C 1
ATOM 772 O O . GLY A 1 97 ? 6.447 8.382 6.430 1.00 65.69 97 GLY A O 1
ATOM 773 N N . LEU A 1 98 ? 6.124 6.261 5.786 1.00 74.75 98 LEU A N 1
ATOM 774 C CA . LEU A 1 98 ? 4.884 6.559 5.043 1.00 74.75 98 LEU A CA 1
ATOM 775 C C . LEU A 1 98 ? 3.732 7.069 5.916 1.00 74.75 98 LEU A C 1
ATOM 777 O O . LEU A 1 98 ? 2.859 7.790 5.437 1.00 74.75 98 LEU A O 1
ATOM 781 N N . LEU A 1 99 ? 3.685 6.632 7.172 1.00 79.88 99 LEU A N 1
ATOM 782 C CA . LEU A 1 99 ? 2.590 6.886 8.102 1.00 79.88 99 LEU A CA 1
ATOM 783 C C . LEU A 1 99 ? 3.149 6.997 9.525 1.00 79.88 99 LEU A C 1
ATOM 785 O O . LEU A 1 99 ? 4.058 6.233 9.862 1.00 79.88 99 LEU A O 1
ATOM 789 N N . PRO A 1 100 ? 2.594 7.874 10.380 1.00 77.00 100 PRO A N 1
ATOM 790 C CA . PRO A 1 100 ? 3.071 8.035 11.749 1.00 77.00 100 PRO A CA 1
ATOM 791 C C . PRO A 1 100 ? 2.900 6.745 12.569 1.00 77.00 100 PRO A C 1
ATOM 793 O O . PRO A 1 100 ? 1.993 5.942 12.327 1.00 77.00 100 PRO A O 1
ATOM 796 N N . ALA A 1 101 ? 3.784 6.527 13.546 1.00 74.94 101 ALA A N 1
ATOM 797 C CA . ALA A 1 101 ? 3.751 5.327 14.386 1.00 74.94 101 ALA A CA 1
ATOM 798 C C . ALA A 1 101 ? 2.491 5.244 15.260 1.00 74.94 101 ALA A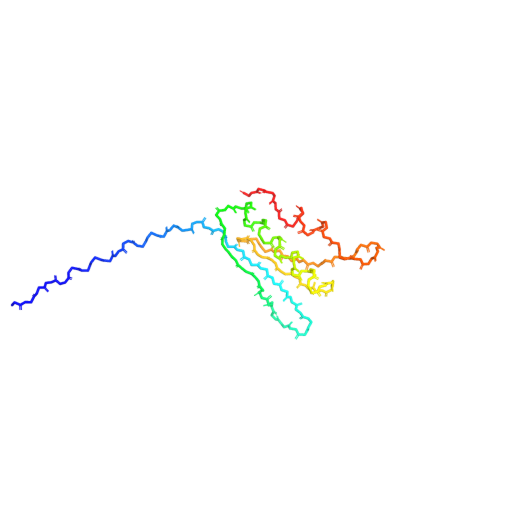 C 1
ATOM 800 O O . ALA A 1 101 ? 1.921 4.163 15.440 1.00 74.94 101 ALA A O 1
ATOM 801 N N . ASP A 1 102 ? 2.022 6.404 15.693 1.00 72.06 102 ASP A N 1
ATOM 802 C CA . ASP A 1 102 ? 0.869 6.653 16.540 1.00 72.06 102 ASP A CA 1
ATOM 803 C C . ASP A 1 102 ? 0.082 7.859 16.002 1.00 72.06 102 ASP A C 1
ATOM 805 O O . ASP A 1 102 ? 0.625 8.706 15.291 1.00 72.06 102 ASP A O 1
ATOM 809 N N . LEU A 1 103 ? -1.225 7.874 16.269 1.00 65.62 103 LEU A N 1
ATOM 810 C CA . LEU A 1 103 ? -2.181 8.878 15.798 1.00 65.62 103 LEU A CA 1
ATOM 811 C C . LEU A 1 103 ? -3.125 9.252 16.940 1.00 65.62 103 LEU A C 1
ATOM 813 O O . LEU A 1 103 ? -3.520 8.319 17.683 1.00 65.62 103 LEU A O 1
#

Organism: Pseudonocardia oroxyli (NCBI:txid366584)

Radius of gyration: 20.2 Å; chains: 1; bounding box: 83×19×38 Å

Secondary structure (DSSP, 8-state):
-----------------PEEEEEEEE-TT-SS-EEEEEEEESSHHHHHHHHHHHHHHHHHHH-TTSEEEEEETTEEEEE---B-TTSSBP-STTTSSSS-S--

Sequence (103 aa):
MVRPGRWRGRAVPVSVTGMRWKVGVLRPGRENIDWTAAGVETTWTHTRRRACDELRQLVAEEGAGMEYRMQVGPVPVYVWPGLDVDGRLDFDDLTEGLLPADL

Foldseek 3Di:
DDDDDDDPPDDDPPDDPWKKKWKFWDDPPDPDTDTPDIDTHRFQQVQLVVQLVVNVVVCVVPDADIWMWMDIRPDIFIDGFDADPVRHTDCPCSRPPGDDNHD

pLDDT: mean 82.15, std 17.19, range [40.41, 98.06]